Protein AF-A0AAW0T871-F1 (afdb_monomer_lite)

Structure (mmCIF, N/CA/C/O backbone):
data_AF-A0AAW0T871-F1
#
_entry.id   AF-A0AAW0T871-F1
#
loop_
_atom_site.group_PDB
_atom_site.id
_atom_site.type_symbol
_atom_site.label_atom_id
_atom_site.label_alt_id
_atom_site.label_comp_id
_atom_site.label_asym_id
_atom_site.label_entity_id
_atom_site.label_seq_id
_atom_site.pdbx_PDB_ins_code
_atom_site.Cartn_x
_atom_site.Cartn_y
_atom_site.Cartn_z
_atom_site.occupancy
_atom_site.B_iso_or_equiv
_atom_site.auth_seq_id
_atom_site.auth_comp_id
_atom_site.auth_asym_id
_atom_site.auth_atom_id
_atom_site.pdbx_PDB_model_num
ATOM 1 N N . MET A 1 1 ? -65.965 -36.156 10.706 1.00 47.94 1 MET A N 1
ATOM 2 C CA . MET A 1 1 ? -65.153 -35.490 9.661 1.00 47.94 1 MET A CA 1
ATOM 3 C C . MET A 1 1 ? -64.558 -34.193 10.220 1.00 47.94 1 MET A C 1
ATOM 5 O O . MET A 1 1 ? -65.034 -33.115 9.905 1.00 47.94 1 MET A O 1
ATOM 9 N N . ARG A 1 2 ? -63.587 -34.270 11.138 1.00 49.56 2 ARG A N 1
ATOM 10 C CA . ARG A 1 2 ? -62.946 -33.092 11.759 1.00 49.56 2 ARG A CA 1
ATOM 11 C C . ARG A 1 2 ? -61.559 -33.487 12.267 1.00 49.56 2 ARG A C 1
ATOM 13 O O . ARG A 1 2 ? -61.400 -33.712 13.456 1.00 49.56 2 ARG A O 1
ATOM 20 N N . ALA A 1 3 ? -60.589 -33.680 11.377 1.00 44.19 3 ALA A N 1
ATOM 21 C CA . ALA A 1 3 ? -59.219 -33.995 11.808 1.00 44.19 3 ALA A CA 1
ATOM 22 C C . ALA A 1 3 ? -58.148 -33.745 10.730 1.00 44.19 3 ALA A C 1
ATOM 24 O O . ALA A 1 3 ? -57.154 -34.454 10.705 1.00 44.19 3 ALA A O 1
ATOM 25 N N . PHE A 1 4 ? -58.335 -32.793 9.806 1.00 46.06 4 PHE A N 1
ATOM 26 C CA . PHE A 1 4 ? -57.379 -32.616 8.694 1.00 46.06 4 PHE A CA 1
ATOM 27 C C . PHE A 1 4 ? -56.936 -31.172 8.413 1.00 46.06 4 PHE A C 1
ATOM 29 O O . PHE A 1 4 ? -56.284 -30.924 7.408 1.00 46.06 4 PHE A O 1
ATOM 36 N N . LEU A 1 5 ? -57.246 -30.214 9.293 1.00 48.59 5 LEU A N 1
ATOM 37 C CA . LEU A 1 5 ? -56.977 -28.785 9.048 1.00 48.59 5 LEU A CA 1
ATOM 38 C C . LEU A 1 5 ? -55.946 -28.139 9.990 1.00 48.59 5 LEU A C 1
ATOM 40 O O . LEU A 1 5 ? -55.773 -26.929 9.943 1.00 48.59 5 LEU A O 1
ATOM 44 N N . LEU A 1 6 ? -55.241 -28.904 10.832 1.00 48.25 6 LEU A N 1
ATOM 45 C CA . LEU A 1 6 ? -54.364 -28.330 11.871 1.00 48.25 6 LEU A CA 1
ATOM 46 C C . LEU A 1 6 ? -52.858 -28.582 11.690 1.00 48.25 6 LEU A C 1
ATOM 48 O O . LEU A 1 6 ? -52.082 -28.177 12.547 1.00 48.25 6 LEU A O 1
ATOM 52 N N . LEU A 1 7 ? -52.414 -29.202 10.591 1.00 46.75 7 LEU A N 1
ATOM 53 C CA . LEU A 1 7 ? -50.996 -29.570 10.416 1.00 46.75 7 LEU A CA 1
ATOM 54 C C . LEU A 1 7 ? -50.195 -28.682 9.451 1.00 46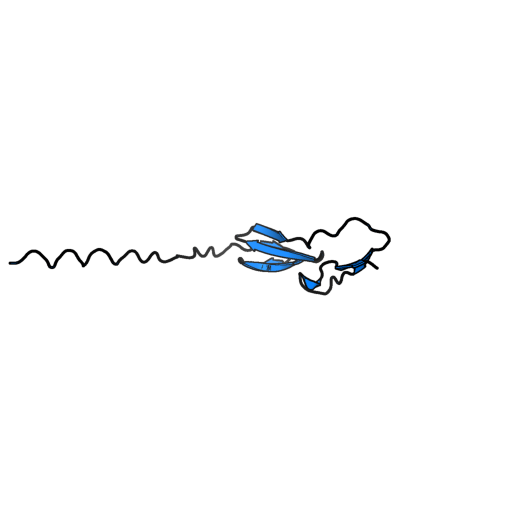.75 7 LEU A C 1
ATOM 56 O O . LEU A 1 7 ? -48.995 -28.882 9.314 1.00 46.75 7 LEU A O 1
ATOM 60 N N . LEU A 1 8 ? -50.806 -27.681 8.811 1.00 47.44 8 LEU A N 1
ATOM 61 C CA . LEU A 1 8 ? -50.101 -26.819 7.844 1.00 47.44 8 LEU A CA 1
ATOM 62 C C . LEU A 1 8 ? -49.636 -25.469 8.415 1.00 47.44 8 LEU A C 1
ATOM 64 O O . LEU A 1 8 ? -49.005 -24.696 7.706 1.00 47.44 8 LEU A O 1
ATOM 68 N N . ALA A 1 9 ? -49.909 -25.179 9.689 1.00 48.97 9 ALA A N 1
ATOM 69 C CA . ALA A 1 9 ? -49.627 -23.867 10.281 1.00 48.97 9 ALA A CA 1
ATOM 70 C C . ALA A 1 9 ? -48.300 -23.781 11.066 1.00 48.97 9 ALA A C 1
ATOM 72 O O . ALA A 1 9 ? -48.094 -22.810 11.784 1.00 48.97 9 ALA A O 1
ATOM 73 N N . TRP A 1 10 ? -47.415 -24.782 10.974 1.00 43.81 10 TRP A N 1
ATOM 74 C CA . TRP A 1 10 ? -46.219 -24.870 11.836 1.00 43.81 10 TRP A CA 1
ATOM 75 C C . TRP A 1 10 ? -44.877 -24.962 11.095 1.00 43.81 10 TRP A C 1
ATOM 77 O O . TRP A 1 10 ? -43.851 -25.181 11.730 1.00 43.81 10 TRP A O 1
ATOM 87 N N . THR A 1 11 ? -44.834 -24.776 9.773 1.00 52.09 11 THR A N 1
ATOM 88 C CA . THR A 1 11 ? -43.576 -24.889 9.000 1.00 52.09 11 THR A CA 1
ATOM 89 C C . THR A 1 11 ? -43.031 -23.572 8.450 1.00 52.09 11 THR A C 1
ATOM 91 O O . THR A 1 11 ? -42.011 -23.579 7.770 1.00 52.09 11 THR A O 1
ATOM 94 N N . MET A 1 12 ? -43.637 -22.425 8.764 1.00 48.59 12 MET A N 1
ATOM 95 C CA . MET A 1 12 ? -43.189 -21.126 8.245 1.00 48.59 12 MET A CA 1
ATOM 96 C C . MET A 1 12 ? -42.786 -20.162 9.359 1.00 48.59 12 MET A C 1
ATOM 98 O O . MET A 1 12 ? -43.433 -19.142 9.533 1.00 48.59 12 MET A O 1
ATOM 102 N N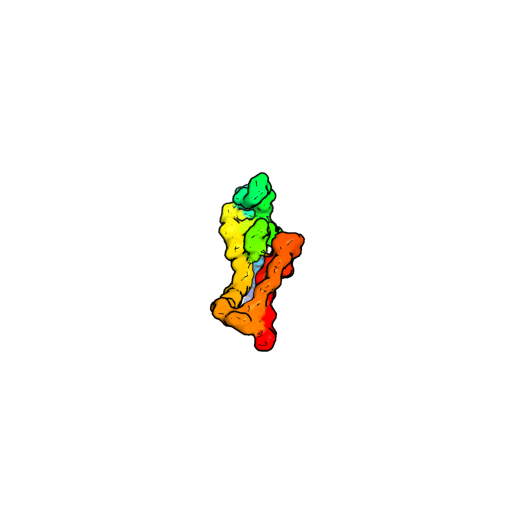 . LEU A 1 13 ? -41.736 -20.466 10.127 1.00 53.47 13 LEU A N 1
ATOM 103 C CA . LEU A 1 13 ? -41.082 -19.478 11.006 1.00 53.47 13 LEU A CA 1
ATOM 104 C C . LEU A 1 13 ? -39.639 -19.891 11.353 1.00 53.47 13 LEU A C 1
ATOM 106 O O . LEU A 1 13 ? -39.215 -19.862 12.499 1.00 53.47 13 LEU A O 1
ATOM 110 N N . LEU A 1 14 ? -38.848 -20.251 10.343 1.00 53.16 14 LEU A N 1
ATOM 111 C CA . LEU A 1 14 ? -37.389 -20.112 10.422 1.00 53.16 14 LEU A CA 1
ATOM 112 C C . LEU A 1 14 ? -36.907 -19.284 9.233 1.00 53.16 14 LEU A C 1
ATOM 114 O O . LEU A 1 14 ? -36.156 -19.736 8.376 1.00 53.16 14 LEU A O 1
ATOM 118 N N . SER A 1 15 ? -37.356 -18.030 9.186 1.00 52.09 15 SER A N 1
ATOM 119 C CA . SER A 1 15 ? -36.619 -17.014 8.448 1.00 52.09 15 SER A CA 1
ATOM 120 C C . SER A 1 15 ? -35.366 -16.731 9.272 1.00 52.09 15 SER A C 1
ATOM 122 O O . SER A 1 15 ? -35.407 -15.932 10.205 1.00 52.09 15 SER A O 1
ATOM 124 N N . ALA A 1 16 ? -34.282 -17.460 8.996 1.00 59.38 16 ALA A N 1
ATOM 125 C CA . ALA A 1 16 ? -32.965 -17.167 9.542 1.00 59.38 16 ALA A CA 1
ATOM 126 C C . ALA A 1 16 ? -32.600 -15.745 9.105 1.00 59.38 16 ALA A C 1
ATOM 128 O O . ALA A 1 16 ? -32.164 -15.503 7.979 1.00 59.38 16 ALA A O 1
ATOM 129 N N . THR A 1 17 ? -32.862 -14.772 9.971 1.00 60.06 17 THR A N 1
ATOM 130 C CA . THR A 1 17 ? -32.362 -13.423 9.787 1.00 60.06 17 THR A CA 1
ATOM 131 C C . THR A 1 17 ? -30.849 -13.540 9.864 1.00 60.06 17 THR A C 1
ATOM 133 O O . THR A 1 17 ? -30.287 -13.892 10.899 1.00 60.06 17 THR A O 1
ATOM 136 N N . ASN A 1 18 ? -30.175 -13.315 8.735 1.00 61.88 18 ASN A N 1
ATOM 137 C CA . ASN A 1 18 ? -28.730 -13.133 8.699 1.00 61.88 18 ASN A CA 1
ATOM 138 C C . ASN A 1 18 ? -28.405 -11.872 9.509 1.00 61.88 18 ASN A C 1
ATOM 140 O O . ASN A 1 18 ? -28.269 -10.778 8.961 1.00 61.88 18 ASN A O 1
ATOM 144 N N . ALA A 1 19 ? -28.349 -12.003 10.832 1.00 62.97 19 ALA A N 1
ATOM 145 C CA . ALA A 1 19 ? -27.923 -10.942 11.715 1.00 62.97 19 ALA A CA 1
ATOM 146 C C . ALA A 1 19 ? -26.431 -10.730 11.458 1.00 62.97 19 ALA A C 1
ATOM 148 O O . ALA A 1 19 ? -25.578 -11.472 11.945 1.00 62.97 19 ALA A O 1
ATOM 149 N N . LYS A 1 20 ? -26.106 -9.729 10.636 1.00 60.84 20 LYS A N 1
ATOM 150 C CA . LYS A 1 20 ? -24.732 -9.265 10.472 1.00 60.84 20 LYS A CA 1
ATOM 151 C C . LYS A 1 20 ? -24.326 -8.671 11.819 1.00 60.84 20 LYS A C 1
ATOM 153 O O . LYS A 1 20 ? -24.773 -7.583 12.170 1.00 60.84 20 LYS A O 1
ATOM 158 N N . VAL A 1 21 ? -23.557 -9.420 12.608 1.00 59.50 21 VAL A N 1
ATOM 159 C CA . VAL A 1 21 ? -23.088 -8.956 13.917 1.00 59.50 21 VAL A CA 1
ATOM 160 C C . VAL A 1 21 ? -22.231 -7.709 13.688 1.00 59.50 21 VAL A C 1
ATOM 162 O O . VAL A 1 21 ? -21.127 -7.788 13.149 1.00 59.50 21 VAL A O 1
ATOM 165 N N . TYR A 1 22 ? -22.779 -6.544 14.032 1.00 56.62 22 TYR A N 1
ATOM 166 C CA . TYR A 1 22 ? -22.095 -5.262 13.928 1.00 56.62 22 TYR A CA 1
ATOM 167 C C . TYR A 1 22 ? -21.195 -5.101 15.149 1.00 56.62 22 TYR A C 1
ATOM 169 O O . TYR A 1 22 ? -21.676 -5.014 16.277 1.00 56.62 22 TYR A O 1
ATOM 177 N N . TYR A 1 23 ? -19.882 -5.095 14.933 1.00 60.59 23 TYR A N 1
ATOM 178 C CA . TYR A 1 23 ? -18.910 -4.860 15.994 1.00 60.59 23 TYR A CA 1
ATOM 179 C C . TYR A 1 23 ? -18.449 -3.397 15.926 1.00 60.59 23 TYR A C 1
ATOM 181 O O . TYR A 1 23 ? -17.644 -3.071 15.053 1.00 60.59 23 TYR A O 1
ATOM 189 N N . PRO A 1 24 ? -18.930 -2.516 16.822 1.00 57.00 24 PRO A N 1
ATOM 190 C CA . PRO A 1 24 ? -18.800 -1.065 16.668 1.00 57.00 24 PRO A CA 1
ATOM 191 C C . PRO A 1 24 ? -17.363 -0.523 16.760 1.00 57.00 24 PRO A C 1
ATOM 193 O O . PRO A 1 24 ? -17.141 0.610 16.362 1.00 57.00 24 PRO A O 1
ATOM 196 N N . ASN A 1 25 ? -16.386 -1.312 17.226 1.00 64.69 25 ASN A N 1
ATOM 197 C CA . ASN A 1 25 ? -15.012 -0.855 17.488 1.00 64.69 25 ASN A CA 1
ATOM 198 C C . ASN A 1 25 ? -13.934 -1.740 16.842 1.00 64.69 25 ASN A C 1
ATOM 200 O O . ASN A 1 25 ? -12.937 -2.081 17.471 1.00 64.69 25 ASN A O 1
ATOM 204 N N . ARG A 1 26 ? -14.120 -2.148 15.585 1.00 80.56 26 ARG A N 1
ATOM 205 C CA . ARG A 1 26 ? -13.106 -2.923 14.852 1.00 80.56 26 ARG A CA 1
ATOM 206 C C . ARG A 1 26 ? -12.390 -2.092 13.795 1.00 80.56 26 ARG A C 1
ATOM 208 O O . ARG A 1 26 ? -12.394 -2.437 12.614 1.00 80.56 26 ARG A O 1
ATOM 215 N N . VAL A 1 27 ? -11.822 -0.982 14.247 1.00 91.31 27 VAL A N 1
ATOM 216 C CA . VAL A 1 27 ? -10.947 -0.140 13.433 1.00 91.31 27 VAL A CA 1
ATOM 217 C C . VAL A 1 27 ? -9.543 -0.735 13.374 1.00 91.31 27 VAL A C 1
ATOM 219 O O . VAL A 1 27 ? -9.119 -1.440 14.289 1.00 91.31 27 VAL A O 1
ATOM 222 N N . CYS A 1 28 ? -8.829 -0.445 12.298 1.00 92.50 28 CYS A N 1
ATOM 223 C CA . CYS A 1 28 ? -7.409 -0.721 12.155 1.00 92.50 28 CYS A CA 1
ATOM 224 C C . CYS A 1 28 ? -6.626 0.595 12.228 1.00 92.50 28 CYS A C 1
ATOM 226 O O . CYS A 1 28 ? -7.166 1.655 11.917 1.00 92.50 28 CYS A O 1
ATOM 228 N N . TYR A 1 29 ? -5.351 0.525 12.599 1.00 93.06 29 TYR A N 1
ATOM 229 C CA . TYR A 1 29 ? -4.430 1.659 12.527 1.00 93.06 29 TYR A CA 1
ATOM 230 C C . TYR A 1 29 ? -3.361 1.347 11.483 1.00 93.06 29 TYR A C 1
ATOM 232 O O . TYR A 1 29 ? -2.601 0.396 11.650 1.00 93.06 29 TYR A O 1
ATOM 240 N N . ALA A 1 30 ? -3.332 2.120 10.401 1.00 91.31 30 ALA A N 1
ATOM 241 C CA . ALA A 1 30 ? -2.391 1.953 9.296 1.00 91.31 30 ALA A CA 1
ATOM 242 C C . ALA A 1 30 ? -1.973 3.325 8.776 1.00 91.31 30 ALA A C 1
ATOM 244 O O . ALA A 1 30 ? -2.803 4.226 8.730 1.00 91.31 30 ALA A O 1
ATOM 245 N N . ASP A 1 31 ? -0.705 3.498 8.401 1.00 86.50 31 ASP A N 1
ATOM 246 C CA . ASP A 1 31 ? -0.197 4.734 7.783 1.00 86.50 31 ASP A CA 1
ATOM 247 C C . ASP A 1 31 ? -0.537 6.014 8.579 1.00 86.50 31 ASP A C 1
ATOM 249 O O . ASP A 1 31 ? -0.849 7.063 8.020 1.00 86.50 31 ASP A O 1
ATOM 253 N N . GLY A 1 32 ? -0.541 5.914 9.914 1.00 89.00 32 GLY A N 1
ATOM 254 C CA . GLY A 1 32 ? -0.876 7.023 10.815 1.00 89.00 32 GLY A CA 1
ATOM 255 C C . GLY A 1 32 ? -2.361 7.413 10.854 1.00 89.00 32 GLY A C 1
ATOM 256 O O . GLY A 1 32 ? -2.702 8.393 11.513 1.00 89.00 32 GLY A O 1
ATOM 257 N N . LYS A 1 33 ? -3.252 6.661 10.195 1.00 90.25 33 LYS A N 1
ATOM 258 C CA . LYS A 1 33 ? -4.702 6.897 10.178 1.00 90.25 33 LYS A CA 1
ATOM 259 C C . LYS A 1 33 ? -5.497 5.726 10.756 1.00 90.25 33 LYS A C 1
ATOM 261 O O . LYS A 1 33 ? -5.073 4.569 10.741 1.00 90.25 33 LYS A O 1
ATOM 266 N N . THR A 1 34 ? -6.690 6.049 11.245 1.00 93.19 34 THR A N 1
ATOM 267 C CA . THR A 1 34 ? -7.709 5.065 11.619 1.00 93.19 34 THR A CA 1
ATOM 268 C C . THR A 1 34 ? -8.452 4.624 10.362 1.00 93.19 34 THR A C 1
ATOM 270 O O . THR A 1 34 ? -8.933 5.465 9.607 1.00 93.19 34 THR A O 1
ATOM 273 N N . VAL A 1 35 ? -8.560 3.316 1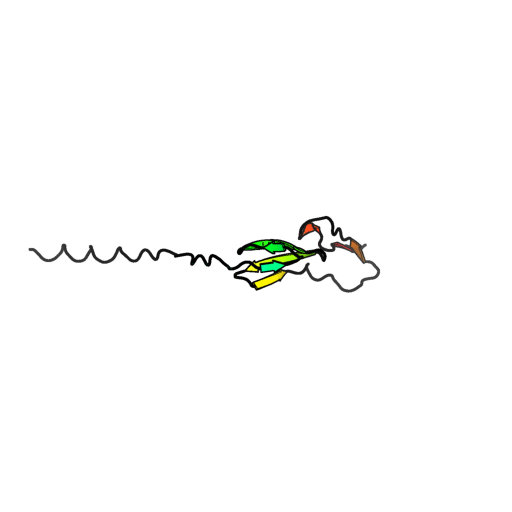0.152 1.00 93.44 35 VAL A N 1
ATOM 274 C CA . VAL A 1 35 ? -9.225 2.688 9.006 1.00 93.44 35 VAL A CA 1
ATOM 275 C C . VAL A 1 35 ? -10.429 1.896 9.505 1.00 93.44 35 VAL A C 1
ATOM 277 O O . VAL A 1 35 ? -10.325 1.137 10.473 1.00 93.44 35 VAL A O 1
ATOM 280 N N . SER A 1 36 ? -11.582 2.063 8.865 1.00 93.38 36 SER A N 1
ATOM 281 C CA . SER A 1 36 ? -12.826 1.416 9.288 1.00 93.38 36 SER A CA 1
ATOM 282 C C . SER A 1 36 ? -12.869 -0.064 8.901 1.00 93.38 36 SER A C 1
ATOM 284 O O . SER A 1 36 ? -12.253 -0.492 7.926 1.00 93.38 36 SER A O 1
ATOM 286 N N . HIS A 1 37 ? -13.652 -0.870 9.625 1.00 92.38 37 HIS A N 1
ATOM 287 C CA . HIS A 1 37 ? -13.939 -2.244 9.202 1.00 92.38 37 HIS A CA 1
ATOM 288 C C . HIS A 1 37 ? -14.496 -2.271 7.769 1.00 92.38 37 HIS A C 1
ATOM 290 O O . HIS A 1 37 ? -15.463 -1.579 7.456 1.00 92.38 37 HIS A O 1
ATOM 296 N N . GLY A 1 38 ? -13.932 -3.139 6.931 1.00 91.31 38 GLY A N 1
ATOM 297 C CA . GLY A 1 38 ? -14.320 -3.323 5.535 1.00 91.31 38 GLY A CA 1
ATOM 29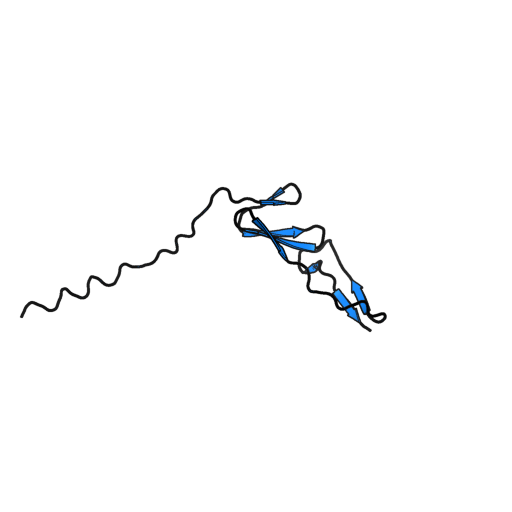8 C C . GLY A 1 38 ? -13.674 -2.328 4.574 1.00 91.31 38 GLY A C 1
ATOM 299 O O . GLY A 1 38 ? -13.772 -2.530 3.367 1.00 91.31 38 GLY A O 1
ATOM 300 N N . GLU A 1 39 ? -12.998 -1.297 5.081 1.00 94.50 39 GLU A N 1
ATOM 301 C CA . GLU A 1 39 ? -12.308 -0.313 4.256 1.00 94.50 39 GLU A CA 1
ATOM 302 C C . GLU A 1 39 ? -11.031 -0.904 3.646 1.00 94.50 39 GLU A C 1
ATOM 304 O O . GLU A 1 39 ? -10.325 -1.717 4.261 1.00 94.50 39 GLU A O 1
ATOM 309 N N . THR A 1 40 ? -10.750 -0.476 2.417 1.00 96.19 40 THR A N 1
ATOM 310 C CA . THR A 1 40 ? -9.550 -0.824 1.658 1.00 96.19 40 THR A CA 1
ATOM 311 C C . THR A 1 40 ? -8.790 0.430 1.262 1.00 96.19 40 THR A C 1
ATOM 313 O O . THR A 1 40 ? -9.404 1.452 0.960 1.00 96.19 40 THR A O 1
ATOM 316 N N . TRP A 1 41 ? -7.466 0.348 1.202 1.00 96.19 41 TRP A N 1
ATOM 317 C CA . TRP A 1 41 ? -6.616 1.454 0.766 1.00 96.19 41 TRP A CA 1
ATOM 318 C C . TRP A 1 41 ? -5.404 0.946 -0.010 1.00 96.19 41 TRP A C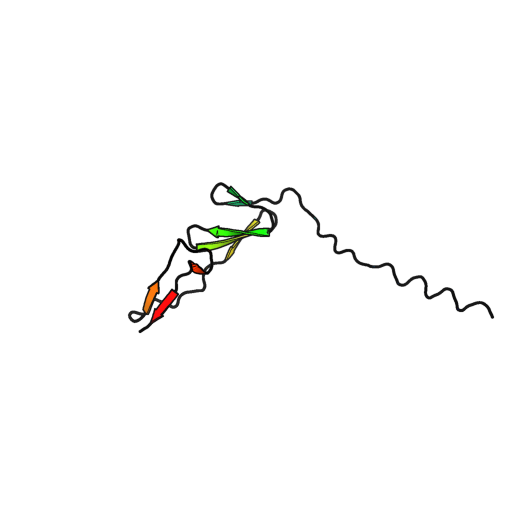 1
ATOM 320 O O . TRP A 1 41 ? -5.043 -0.225 0.076 1.00 96.19 41 TRP A O 1
ATOM 330 N N . THR A 1 42 ? -4.781 1.839 -0.777 1.00 96.88 42 THR A N 1
ATOM 331 C CA . THR A 1 42 ? -3.477 1.587 -1.402 1.00 96.88 42 THR A CA 1
ATOM 332 C C . THR A 1 42 ? -2.377 2.030 -0.447 1.00 96.88 42 THR A C 1
ATOM 334 O O . THR A 1 42 ? -2.421 3.156 0.053 1.00 96.88 42 THR A O 1
ATOM 337 N N . THR A 1 43 ? -1.429 1.144 -0.160 1.00 95.38 43 THR A N 1
ATOM 338 C CA . THR A 1 43 ? -0.237 1.464 0.636 1.00 95.38 43 THR A CA 1
ATOM 339 C C . THR A 1 43 ? 0.790 2.228 -0.204 1.00 95.38 43 THR A C 1
ATOM 341 O O . THR A 1 43 ? 0.753 2.193 -1.434 1.00 95.38 43 THR A O 1
ATOM 344 N N . SER A 1 44 ? 1.746 2.893 0.447 1.00 93.06 44 SER A N 1
ATOM 345 C CA . SER A 1 44 ? 2.827 3.624 -0.236 1.00 93.06 44 SER A CA 1
ATOM 346 C C . SER A 1 44 ? 3.741 2.736 -1.090 1.00 93.06 44 SER A C 1
ATOM 348 O O . SER A 1 44 ? 4.379 3.229 -2.014 1.00 93.06 44 SER A O 1
ATOM 350 N N . ASP A 1 45 ? 3.788 1.435 -0.800 1.00 92.38 45 ASP A N 1
ATOM 351 C CA . ASP A 1 45 ? 4.527 0.417 -1.551 1.00 92.38 45 ASP A CA 1
ATOM 352 C C . ASP A 1 45 ? 3.652 -0.371 -2.546 1.00 92.38 45 ASP A C 1
ATOM 354 O O . ASP A 1 45 ? 4.043 -1.439 -3.002 1.00 92.38 45 ASP A O 1
ATOM 358 N N . CYS A 1 46 ? 2.484 0.168 -2.912 1.00 95.00 46 CYS A N 1
ATOM 359 C CA . CYS A 1 46 ? 1.537 -0.410 -3.867 1.00 95.00 46 CYS A CA 1
ATOM 360 C C . CYS A 1 46 ? 1.008 -1.810 -3.506 1.00 95.00 46 CYS A C 1
ATOM 362 O O . CYS A 1 46 ? 1.108 -2.778 -4.259 1.00 95.00 46 CYS A O 1
ATOM 364 N N . ARG A 1 47 ? 0.354 -1.910 -2.355 1.00 95.94 47 ARG A N 1
ATOM 365 C CA . ARG A 1 47 ? -0.432 -3.081 -1.956 1.00 95.94 47 ARG A CA 1
ATOM 366 C C . ARG A 1 47 ? -1.858 -2.664 -1.662 1.00 95.94 47 ARG A C 1
ATOM 368 O O . ARG A 1 47 ? -2.115 -1.523 -1.268 1.00 95.94 47 ARG A O 1
ATOM 375 N N . LEU A 1 48 ? -2.792 -3.597 -1.802 1.00 97.19 48 LEU A N 1
ATOM 376 C CA . LEU A 1 48 ? -4.155 -3.385 -1.329 1.00 97.19 48 LEU A CA 1
ATOM 377 C C . LEU A 1 48 ? -4.237 -3.783 0.145 1.00 97.19 48 LEU A C 1
ATOM 379 O O . LEU A 1 48 ? -4.271 -4.966 0.487 1.00 97.19 48 LEU A O 1
ATOM 383 N N . GLY A 1 49 ? -4.271 -2.786 1.024 1.00 97.38 49 GLY A N 1
ATOM 384 C CA . GLY A 1 49 ? -4.592 -2.973 2.432 1.00 97.38 49 GLY A CA 1
ATOM 385 C C . GLY A 1 49 ? -6.096 -3.151 2.620 1.00 97.38 49 GLY A C 1
ATOM 386 O O . GLY A 1 49 ? -6.897 -2.481 1.967 1.00 97.38 49 GLY A O 1
ATOM 387 N N . LYS A 1 50 ? -6.495 -4.043 3.528 1.00 96.75 50 LYS A N 1
ATOM 388 C CA . LYS A 1 50 ? -7.892 -4.233 3.936 1.00 96.75 50 LYS A CA 1
ATOM 389 C C . LYS A 1 50 ? -7.992 -4.384 5.444 1.00 96.75 50 LYS A C 1
ATOM 391 O O . LYS A 1 50 ? -7.329 -5.241 6.027 1.00 96.75 50 LYS A O 1
ATOM 396 N N . CYS A 1 51 ? -8.875 -3.605 6.062 1.00 95.19 51 CYS A N 1
ATOM 397 C CA . CYS A 1 51 ? -9.194 -3.755 7.474 1.00 95.19 51 CYS A CA 1
ATOM 398 C C . CYS A 1 51 ? -10.356 -4.734 7.637 1.00 95.19 51 CYS A C 1
ATOM 400 O O . CYS A 1 51 ? -11.491 -4.456 7.254 1.00 95.19 51 CYS A O 1
ATOM 402 N N . THR A 1 52 ? -10.098 -5.888 8.239 1.00 93.50 52 THR A N 1
ATOM 403 C CA . THR A 1 52 ? -11.128 -6.863 8.585 1.00 93.50 52 THR A CA 1
ATOM 404 C C . THR A 1 52 ? -11.096 -7.088 10.077 1.00 93.50 52 THR A C 1
ATOM 406 O O . THR A 1 52 ? -10.227 -7.762 10.612 1.00 93.50 52 THR A O 1
ATOM 409 N N . ASN A 1 53 ? -12.103 -6.565 10.764 1.00 89.81 53 ASN A N 1
ATOM 410 C CA . ASN A 1 53 ? -12.317 -6.860 12.174 1.00 89.81 53 ASN A CA 1
ATOM 411 C C . ASN A 1 53 ? -11.145 -6.455 13.106 1.00 89.81 53 ASN A C 1
ATOM 413 O O . ASN A 1 53 ? -10.914 -7.134 14.105 1.00 89.81 53 ASN A O 1
ATOM 417 N N . GLY A 1 54 ? -10.454 -5.347 12.809 1.00 90.31 54 GLY A N 1
ATOM 418 C CA . GLY A 1 54 ? -9.265 -4.892 13.545 1.00 90.31 54 GLY A CA 1
ATOM 419 C C . GLY A 1 54 ? -7.957 -5.544 13.082 1.00 90.31 54 GLY A C 1
ATOM 420 O O . GLY A 1 54 ? -6.889 -5.183 13.564 1.00 90.31 54 GLY A O 1
ATOM 421 N N . TYR A 1 55 ? -8.030 -6.471 12.125 1.00 91.88 55 TYR A N 1
ATOM 422 C CA . TYR A 1 55 ? -6.875 -7.086 11.482 1.00 91.88 55 TYR A CA 1
ATOM 423 C C . TYR A 1 55 ? -6.637 -6.463 10.115 1.00 91.88 55 TYR A C 1
ATOM 425 O O . TYR A 1 55 ? -7.583 -6.226 9.361 1.00 91.88 55 TYR A O 1
ATOM 433 N N . ILE A 1 56 ? -5.371 -6.241 9.784 1.00 95.00 56 ILE A N 1
ATOM 434 C CA . ILE A 1 56 ? -4.962 -5.760 8.469 1.00 95.00 56 ILE A CA 1
ATOM 435 C C . ILE A 1 56 ? -4.467 -6.946 7.651 1.00 95.00 56 ILE A C 1
ATOM 437 O O . ILE A 1 56 ? -3.625 -7.715 8.110 1.00 95.00 56 ILE A O 1
ATOM 441 N N . THR A 1 57 ? -4.977 -7.071 6.433 1.00 96.69 57 THR A N 1
ATOM 442 C CA . THR A 1 57 ? -4.431 -7.966 5.409 1.00 96.69 57 THR A CA 1
ATOM 443 C C . THR A 1 57 ? -3.921 -7.138 4.244 1.00 96.69 57 THR A C 1
ATOM 445 O O . THR A 1 57 ? -4.572 -6.161 3.871 1.00 96.69 57 THR A O 1
ATOM 448 N N . TYR A 1 58 ? -2.809 -7.561 3.651 1.00 96.25 58 TYR A N 1
ATOM 449 C CA . TYR A 1 58 ? -2.254 -6.954 2.448 1.00 96.25 58 TYR A CA 1
ATOM 450 C C . TYR A 1 58 ? -2.353 -7.935 1.289 1.00 96.25 58 TYR A C 1
ATOM 452 O O . TYR A 1 58 ? -2.076 -9.124 1.452 1.00 96.25 58 TYR A O 1
ATOM 460 N N . GLN A 1 59 ? -2.758 -7.425 0.135 1.00 96.94 59 GLN A N 1
ATOM 461 C CA . GLN A 1 59 ? -2.655 -8.127 -1.132 1.00 96.94 59 GLN A CA 1
ATOM 462 C C . GLN A 1 59 ? -1.543 -7.473 -1.950 1.00 96.94 59 GLN A C 1
ATOM 464 O O . GLN A 1 59 ? -1.585 -6.273 -2.230 1.00 96.94 59 GLN A O 1
ATOM 469 N N . GLU A 1 60 ? -0.548 -8.288 -2.284 1.00 95.19 60 GLU A N 1
ATOM 470 C CA . GLU A 1 60 ? 0.599 -7.912 -3.105 1.00 95.19 60 GLU A CA 1
ATOM 471 C C . GLU A 1 60 ? 0.188 -7.743 -4.579 1.00 95.19 60 GLU A C 1
ATOM 473 O O . GLU A 1 60 ? -0.880 -8.195 -5.012 1.00 95.19 60 GLU A O 1
ATOM 478 N N . CYS A 1 61 ? 1.035 -7.080 -5.362 1.00 92.88 61 CYS A N 1
ATOM 479 C CA . CYS A 1 61 ? 0.949 -7.160 -6.817 1.00 92.88 61 CYS A CA 1
ATOM 480 C C . CYS A 1 61 ? 1.303 -8.575 -7.295 1.00 92.88 61 CYS A C 1
ATOM 482 O O . CYS A 1 61 ? 2.034 -9.305 -6.621 1.00 92.88 61 CYS A O 1
ATOM 484 N N . ASP A 1 62 ? 0.800 -8.956 -8.469 1.00 87.12 62 ASP A N 1
ATOM 485 C CA . ASP A 1 62 ? 1.101 -10.265 -9.043 1.00 87.12 62 ASP A CA 1
ATOM 486 C C . ASP A 1 62 ? 2.609 -10.453 -9.254 1.00 87.12 62 ASP A C 1
ATOM 488 O O . ASP A 1 62 ? 3.343 -9.516 -9.598 1.00 87.12 62 ASP A O 1
ATOM 492 N N . ALA A 1 63 ? 3.060 -11.691 -9.031 1.00 71.94 63 ALA A N 1
ATOM 493 C CA . ALA A 1 63 ? 4.461 -12.065 -9.127 1.00 71.94 63 ALA A CA 1
ATOM 494 C C . ALA A 1 63 ? 5.015 -11.717 -10.513 1.00 71.94 63 ALA A C 1
ATOM 496 O O . ALA A 1 63 ? 4.483 -12.129 -11.543 1.00 71.94 63 ALA A O 1
ATOM 497 N N . GLN A 1 64 ? 6.109 -10.966 -10.516 1.00 70.75 64 GLN A N 1
ATOM 498 C CA . GLN A 1 64 ? 6.799 -10.576 -11.734 1.00 70.75 64 GLN A CA 1
ATOM 499 C C . GLN A 1 64 ? 7.753 -11.704 -12.173 1.00 70.75 64 GLN A C 1
ATOM 501 O O . GLN A 1 64 ? 8.443 -12.265 -11.312 1.00 70.75 64 GLN A O 1
ATOM 506 N N . PRO A 1 65 ? 7.804 -12.081 -13.469 1.00 62.69 65 PRO A N 1
ATOM 507 C CA . PRO A 1 65 ? 8.763 -13.063 -13.966 1.00 62.69 65 PRO A CA 1
ATOM 508 C C . PRO A 1 65 ? 10.219 -12.675 -13.650 1.00 62.69 65 PRO A C 1
ATOM 510 O O . PRO A 1 65 ? 10.538 -11.491 -13.515 1.00 62.69 65 PRO A O 1
ATOM 513 N N . PRO A 1 66 ? 11.109 -13.673 -13.503 1.00 64.69 66 PRO A N 1
ATOM 514 C CA . PRO A 1 66 ? 12.507 -13.446 -13.163 1.00 64.69 66 PRO A CA 1
ATOM 515 C C . PRO A 1 66 ? 13.207 -12.579 -14.212 1.00 64.69 66 PRO A C 1
ATOM 517 O O . PRO A 1 66 ? 12.868 -12.625 -15.389 1.00 64.69 66 PRO A O 1
ATOM 520 N N . ASN A 1 67 ? 14.195 -11.822 -13.733 1.00 66.69 67 ASN A N 1
ATOM 521 C CA . ASN A 1 67 ? 15.026 -10.855 -14.450 1.00 66.69 67 ASN A CA 1
ATOM 522 C C . ASN A 1 67 ? 15.484 -11.383 -15.830 1.00 66.69 67 ASN A C 1
ATOM 524 O O . ASN A 1 67 ? 16.498 -12.077 -15.931 1.00 66.69 67 ASN A O 1
ATOM 528 N N . ASP A 1 68 ? 14.720 -11.077 -16.878 1.00 78.06 68 ASP A N 1
ATOM 529 C CA . ASP A 1 68 ? 15.042 -11.393 -18.268 1.00 78.06 68 ASP A CA 1
ATOM 530 C C . ASP A 1 68 ? 15.675 -10.142 -18.899 1.00 78.06 68 ASP A C 1
ATOM 532 O O . ASP A 1 68 ? 15.079 -9.066 -18.834 1.00 78.06 68 ASP A O 1
ATOM 536 N N . PRO A 1 69 ? 16.881 -10.237 -19.486 1.00 81.38 69 PRO A N 1
ATOM 537 C CA . PRO A 1 69 ? 17.563 -9.089 -20.084 1.00 81.38 69 PRO A CA 1
ATOM 538 C C . PRO A 1 69 ? 16.817 -8.461 -21.275 1.00 81.38 69 PRO A C 1
ATOM 540 O O . PRO A 1 69 ? 17.168 -7.353 -21.679 1.00 81.38 69 PRO A O 1
ATOM 543 N N . LEU A 1 70 ? 15.813 -9.140 -21.836 1.00 85.50 70 LEU A N 1
ATOM 544 C CA . LEU A 1 70 ? 14.917 -8.627 -22.876 1.00 85.50 70 LEU A CA 1
ATOM 545 C C . LEU A 1 70 ? 13.624 -8.027 -22.306 1.00 85.50 70 LEU A C 1
ATOM 547 O O . LEU A 1 70 ? 12.774 -7.570 -23.068 1.00 85.50 70 LEU A O 1
ATOM 551 N N . CYS A 1 71 ? 13.456 -8.006 -20.986 1.00 85.44 71 CYS A N 1
ATOM 552 C CA . CYS A 1 71 ? 12.287 -7.444 -20.331 1.00 85.44 71 CYS A CA 1
ATOM 553 C C . CYS A 1 71 ? 12.657 -6.214 -19.494 1.00 85.44 71 CYS A C 1
ATOM 555 O O . CYS A 1 71 ? 13.646 -6.198 -18.765 1.00 85.44 71 CYS A O 1
ATOM 557 N N . GLY A 1 72 ? 11.839 -5.168 -19.579 1.00 82.69 72 GLY A N 1
ATOM 558 C CA . GLY A 1 72 ? 11.877 -4.021 -18.678 1.00 82.69 72 GLY A C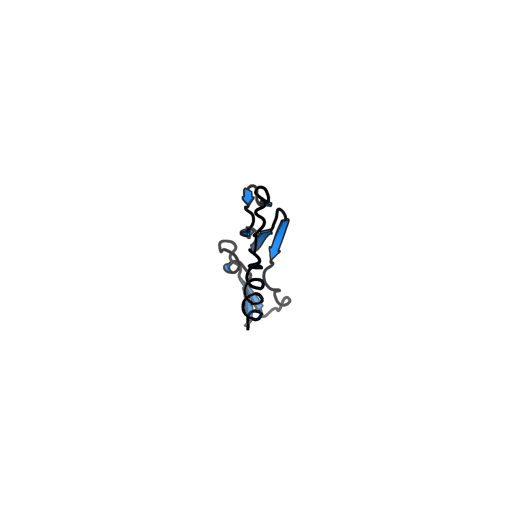A 1
ATOM 559 C C . GLY A 1 72 ? 10.657 -3.989 -17.759 1.00 82.69 72 GLY A C 1
ATOM 560 O O . GLY A 1 72 ? 9.694 -4.734 -17.947 1.00 82.69 72 GLY A O 1
ATOM 561 N N . PHE A 1 73 ? 10.692 -3.107 -16.760 1.00 85.44 73 PHE A N 1
ATOM 562 C CA . PHE A 1 73 ? 9.574 -2.876 -15.845 1.00 85.44 73 PHE A CA 1
ATOM 563 C C . PHE A 1 73 ? 9.179 -1.395 -15.822 1.00 85.44 73 PHE A C 1
ATOM 565 O O . PHE A 1 73 ? 10.011 -0.507 -16.018 1.00 85.44 73 PHE A O 1
ATOM 572 N N . SER A 1 74 ? 7.895 -1.129 -15.607 1.00 87.06 74 SER A N 1
ATOM 573 C CA . SER A 1 74 ? 7.337 0.207 -15.386 1.00 87.06 74 SER A CA 1
ATOM 574 C C . SER A 1 74 ? 6.418 0.167 -14.170 1.00 87.06 74 SER A C 1
ATOM 576 O O . SER A 1 74 ? 5.659 -0.785 -14.013 1.00 87.06 74 SER A O 1
ATOM 578 N N . GLN A 1 75 ? 6.497 1.171 -13.298 1.00 90.69 75 GLN A N 1
ATOM 579 C CA . GLN A 1 75 ? 5.659 1.276 -12.105 1.00 90.69 75 GLN A CA 1
ATOM 580 C C . GLN A 1 75 ? 5.347 2.746 -11.810 1.00 90.69 75 GLN A C 1
ATOM 582 O O . GLN A 1 75 ? 6.256 3.576 -11.828 1.00 90.69 75 GLN A O 1
ATOM 587 N N . ASP A 1 76 ? 4.086 3.054 -11.498 1.00 93.19 76 ASP A N 1
ATOM 588 C CA . ASP A 1 76 ? 3.655 4.395 -11.088 1.00 93.19 76 ASP A CA 1
ATOM 589 C C . ASP A 1 76 ? 2.992 4.366 -9.702 1.00 93.19 76 ASP A C 1
ATOM 591 O O . ASP A 1 76 ? 1.807 4.067 -9.558 1.00 93.19 76 ASP A O 1
ATOM 595 N N . LEU A 1 77 ? 3.763 4.706 -8.666 1.00 94.19 77 LEU A N 1
ATOM 596 C CA . LEU A 1 77 ? 3.295 4.733 -7.274 1.00 94.19 77 LEU A CA 1
ATOM 597 C C . LEU A 1 77 ? 2.267 5.841 -6.982 1.00 94.19 77 LEU A C 1
ATOM 599 O O . LEU A 1 77 ? 1.725 5.880 -5.879 1.00 94.19 77 LEU A O 1
ATOM 603 N N . ALA A 1 78 ? 1.989 6.744 -7.930 1.00 94.81 78 ALA A N 1
ATOM 604 C CA . ALA A 1 78 ? 0.945 7.754 -7.771 1.00 94.81 78 ALA A CA 1
ATOM 605 C C . ALA A 1 78 ? -0.468 7.200 -8.029 1.00 94.81 78 ALA A C 1
ATOM 607 O O . ALA A 1 78 ? -1.456 7.834 -7.647 1.00 94.81 78 ALA A O 1
ATOM 608 N N . LEU A 1 79 ? -0.586 6.033 -8.670 1.00 96.06 79 LEU A N 1
ATOM 609 C CA . LEU A 1 79 ? -1.870 5.408 -8.975 1.00 96.06 79 LEU A CA 1
ATOM 610 C C . LEU A 1 79 ? -2.399 4.571 -7.793 1.00 96.06 79 LEU A C 1
ATOM 612 O O . LEU A 1 79 ? -1.626 4.037 -7.001 1.00 96.06 79 LEU A O 1
ATOM 616 N N . PRO A 1 80 ? -3.726 4.408 -7.650 1.00 96.38 80 PRO A N 1
ATOM 617 C CA . PRO A 1 80 ? -4.281 3.449 -6.700 1.00 96.38 80 PRO A CA 1
ATOM 618 C C . PRO A 1 80 ? -4.044 2.010 -7.177 1.00 96.38 80 PRO A C 1
ATOM 620 O O . PRO A 1 80 ? -3.989 1.748 -8.378 1.00 96.38 80 PRO A O 1
ATOM 623 N N . TYR A 1 81 ? -3.977 1.053 -6.250 1.00 96.06 81 TYR A N 1
ATOM 624 C CA . TYR A 1 81 ? -3.970 -0.376 -6.574 1.00 96.06 81 TYR A CA 1
ATOM 625 C C . TYR A 1 81 ? -5.216 -0.749 -7.407 1.00 96.06 81 TYR A C 1
ATOM 627 O O . TYR A 1 81 ? -6.318 -0.306 -7.067 1.00 96.06 81 TYR A O 1
ATOM 635 N N . PRO A 1 82 ? -5.094 -1.588 -8.456 1.00 95.12 82 PRO A N 1
ATOM 636 C CA . PRO A 1 82 ? -3.876 -2.251 -8.946 1.00 95.12 82 PRO A CA 1
ATOM 637 C C . PRO A 1 82 ? -3.068 -1.425 -9.966 1.00 95.12 82 PRO A C 1
ATOM 639 O O . PRO A 1 82 ? -2.089 -1.921 -10.506 1.00 95.12 82 PRO A O 1
ATOM 642 N N . GLY A 1 83 ? -3.450 -0.181 -10.261 1.00 94.75 83 GLY A N 1
ATOM 643 C CA . GLY A 1 83 ? -2.792 0.658 -11.270 1.00 94.75 83 GLY A CA 1
ATOM 644 C C . GLY A 1 83 ? -1.338 1.018 -10.953 1.00 94.75 83 GLY A C 1
ATOM 645 O O . GLY A 1 83 ? -0.557 1.221 -11.875 1.00 94.75 83 GLY A O 1
ATOM 646 N N . CYS A 1 84 ? -0.953 1.045 -9.675 1.00 94.38 84 CYS A N 1
ATOM 647 C CA . CYS A 1 84 ? 0.444 1.234 -9.279 1.00 94.38 84 CYS A CA 1
ATOM 648 C C . CYS A 1 84 ? 1.302 -0.034 -9.357 1.00 94.38 84 CYS A C 1
ATOM 650 O O . CYS A 1 84 ? 2.481 0.011 -8.992 1.00 94.38 84 CYS A O 1
ATOM 652 N N . CYS A 1 85 ? 0.728 -1.181 -9.736 1.00 93.38 85 CYS A N 1
ATOM 653 C CA . CYS A 1 85 ? 1.484 -2.423 -9.795 1.00 93.38 85 CYS A CA 1
ATOM 654 C C . CYS A 1 85 ? 2.498 -2.391 -10.942 1.00 93.38 85 CYS A C 1
ATOM 656 O O . CYS A 1 85 ? 2.231 -1.785 -11.982 1.00 93.38 85 CYS A O 1
ATOM 658 N N . PRO A 1 86 ? 3.664 -3.040 -10.772 1.00 90.38 86 PRO A N 1
ATOM 659 C CA . PRO A 1 86 ? 4.659 -3.114 -11.824 1.00 90.38 86 PRO A CA 1
ATOM 660 C C . PRO A 1 86 ? 4.104 -3.853 -13.046 1.00 90.38 86 PRO A C 1
ATOM 662 O O . PRO A 1 86 ? 3.490 -4.915 -12.933 1.00 90.38 86 PRO A O 1
ATOM 665 N N . ILE A 1 87 ? 4.348 -3.274 -14.217 1.00 88.31 87 ILE A N 1
ATOM 666 C CA . ILE A 1 87 ? 4.055 -3.855 -15.523 1.00 88.31 87 ILE A CA 1
ATOM 667 C C . ILE A 1 87 ? 5.385 -4.254 -16.150 1.00 88.31 87 ILE A C 1
ATOM 669 O O . ILE A 1 87 ? 6.266 -3.407 -16.328 1.00 88.31 87 ILE A O 1
ATOM 673 N N . ILE A 1 88 ? 5.515 -5.528 -16.516 1.00 85.31 88 ILE A N 1
ATOM 674 C CA . ILE A 1 88 ? 6.636 -6.017 -17.315 1.00 85.31 88 ILE A CA 1
ATOM 675 C C . ILE A 1 88 ? 6.296 -5.953 -18.797 1.00 85.31 88 ILE A C 1
ATOM 677 O O . ILE A 1 88 ? 5.221 -6.365 -19.233 1.00 85.31 88 ILE A O 1
ATOM 681 N N . TYR A 1 89 ? 7.250 -5.450 -19.569 1.00 84.19 89 TYR A N 1
ATOM 682 C CA . TYR A 1 89 ? 7.229 -5.457 -21.023 1.00 84.19 89 TYR A CA 1
ATOM 683 C C . TYR A 1 89 ? 8.476 -6.183 -21.516 1.00 84.19 89 TYR A C 1
ATOM 685 O O . TYR A 1 89 ? 9.574 -5.894 -21.054 1.00 84.19 89 TYR A O 1
ATOM 693 N N . CYS A 1 90 ? 8.311 -7.115 -22.448 1.00 82.12 90 CYS A N 1
ATOM 694 C CA . CYS A 1 90 ? 9.409 -7.844 -23.078 1.00 82.12 90 CYS A CA 1
ATOM 695 C C . CYS A 1 90 ? 9.418 -7.542 -24.576 1.00 82.12 90 CYS A C 1
ATOM 697 O O . CYS A 1 90 ? 8.343 -7.405 -25.168 1.00 82.12 90 CYS A O 1
ATOM 699 N N . ILE A 1 91 ? 10.611 -7.395 -25.154 1.00 76.06 91 ILE A N 1
ATOM 700 C CA . ILE A 1 91 ? 10.819 -7.132 -26.589 1.00 76.06 91 ILE A CA 1
ATOM 701 C C . ILE A 1 91 ? 10.965 -8.411 -27.411 1.00 76.06 91 ILE A C 1
ATOM 703 O O . ILE A 1 91 ? 11.549 -9.391 -26.900 1.00 76.06 91 ILE A O 1
#

InterPro domains:
  IPR029277 Single domain Von Willebrand factor type C domain [PF15430] (28-90)
  IPR029277 Single domain Von Willebrand factor type C domain [SM01318] (28-90)

Secondary structure (DSSP, 8-state):
---SSSSSSSS------------TT--EEETTEEE-TT-EEE-TTS-EEEEETTEEEEEPPPPPPP--TTEEEE--TTSPTTTTS-EEEE-

Foldseek 3Di:
DPDDDPPPPPDPPPPPDPPPPDDPPQWEQDPNDTHDAQDWWADLVGWIWHRHRHDIDTHAAPDDDPDDVQKDWDADSVDTPPRRPIDIDGD

pLDDT: mean 79.65, std 17.88, range [43.81, 97.38]

Sequence (91 aa):
MRAFLLLLAWTMLLSATNAKVYYPNRVCYADGKTVSHGETWTTSDCRLGKCTNGYITYQECDAQPPNDPLCGFSQDLALPYPGCCPIIYCI

Organism: Scylla paramamosain (NCBI:txid85552)

Radius of gyration: 25.67 Å; chains: 1; bounding box: 83×43×44 Å